Protein AF-A0A2S9GRX4-F1 (afdb_monomer_lite)

Sequence (67 aa):
TEWTAHHRDGAPQLYPEPLRDEIDEVAQRIYTEVNNGVYRCGFAGSQRAYEKAYDRLFTALDWLSDR

Structure (mmCIF, N/CA/C/O backbone):
data_AF-A0A2S9GRX4-F1
#
_entry.id   AF-A0A2S9GRX4-F1
#
loop_
_atom_site.group_PDB
_atom_site.id
_atom_site.type_symbol
_atom_site.label_atom_id
_atom_site.label_alt_id
_atom_site.label_comp_id
_atom_site.label_asym_id
_atom_site.label_entity_id
_atom_site.label_seq_id
_atom_site.pdbx_PDB_ins_code
_atom_site.Cartn_x
_atom_site.Cartn_y
_atom_site.Cartn_z
_atom_site.occupancy
_atom_site.B_iso_or_equiv
_atom_site.auth_seq_id
_atom_site.auth_comp_id
_atom_site.auth_asym_id
_atom_site.auth_atom_id
_atom_site.pdbx_PDB_model_num
ATOM 1 N N . THR A 1 1 ? 10.692 6.385 -20.687 1.00 64.31 1 THR A N 1
ATOM 2 C CA . THR A 1 1 ? 10.295 7.243 -19.547 1.00 64.31 1 THR A CA 1
ATOM 3 C C . THR A 1 1 ? 11.204 8.454 -19.529 1.00 64.31 1 THR A C 1
ATOM 5 O O . THR A 1 1 ? 12.268 8.389 -20.131 1.00 64.31 1 THR A O 1
ATOM 8 N N . GLU A 1 2 ? 10.798 9.564 -18.909 1.00 82.06 2 GLU A N 1
ATOM 9 C CA . GLU A 1 2 ? 11.511 10.860 -18.976 1.00 82.06 2 GLU A CA 1
ATOM 10 C C . GLU A 1 2 ? 13.020 10.779 -18.673 1.00 82.06 2 GLU A C 1
ATOM 12 O O . GLU A 1 2 ? 13.798 11.579 -19.178 1.00 82.06 2 GLU A O 1
ATOM 17 N N . TRP A 1 3 ? 13.446 9.758 -17.924 1.00 86.12 3 TRP A N 1
ATOM 18 C CA . TRP A 1 3 ? 14.820 9.576 -17.453 1.00 86.12 3 TRP A CA 1
ATOM 19 C C . TRP A 1 3 ? 15.599 8.459 -18.153 1.00 86.12 3 TRP A C 1
ATOM 21 O O . TRP A 1 3 ? 16.740 8.195 -17.783 1.00 86.12 3 TRP A O 1
ATOM 31 N N . THR A 1 4 ? 15.028 7.805 -19.173 1.00 85.94 4 THR A N 1
ATOM 32 C CA . THR A 1 4 ? 15.673 6.653 -19.836 1.00 85.94 4 THR A CA 1
ATOM 33 C C . THR A 1 4 ? 17.054 7.001 -20.401 1.00 85.94 4 THR A C 1
ATOM 35 O O . THR A 1 4 ? 17.950 6.165 -20.359 1.00 85.94 4 THR A O 1
ATOM 38 N N . ALA A 1 5 ? 17.261 8.245 -20.845 1.00 90.88 5 ALA A N 1
ATOM 39 C CA . ALA A 1 5 ? 18.552 8.727 -21.343 1.00 90.88 5 ALA A CA 1
ATOM 40 C C . ALA A 1 5 ? 19.674 8.745 -20.282 1.00 90.88 5 ALA A C 1
ATOM 42 O O . ALA A 1 5 ? 20.846 8.823 -20.635 1.00 90.88 5 ALA A O 1
ATOM 43 N N . HIS A 1 6 ? 19.329 8.674 -18.993 1.00 92.25 6 HIS A N 1
ATOM 44 C CA . HIS A 1 6 ? 20.274 8.692 -17.872 1.00 92.25 6 HIS A CA 1
ATOM 45 C C . HIS A 1 6 ? 20.498 7.307 -17.252 1.00 92.25 6 HIS A C 1
ATOM 47 O O . HIS A 1 6 ? 21.188 7.181 -16.240 1.00 92.25 6 HIS A O 1
ATOM 53 N N . HIS A 1 7 ? 19.902 6.258 -17.820 1.00 92.38 7 HIS A N 1
ATOM 54 C CA . HIS A 1 7 ? 20.097 4.902 -17.332 1.00 92.38 7 HIS A CA 1
ATOM 55 C C . HIS A 1 7 ? 21.493 4.400 -17.716 1.00 92.38 7 HIS A C 1
ATOM 57 O O . HIS A 1 7 ? 21.920 4.530 -18.859 1.00 92.38 7 HIS A O 1
ATOM 63 N N . ARG A 1 8 ? 22.195 3.787 -16.760 1.00 94.81 8 ARG A N 1
ATOM 64 C CA . ARG A 1 8 ? 23.418 3.028 -17.052 1.00 94.81 8 ARG A CA 1
ATOM 65 C C . ARG A 1 8 ? 23.099 1.806 -17.917 1.00 94.81 8 ARG A C 1
ATOM 67 O O . ARG A 1 8 ? 22.012 1.235 -17.795 1.00 94.81 8 ARG A O 1
ATOM 74 N N . ASP A 1 9 ? 24.074 1.349 -18.696 1.00 94.19 9 ASP A N 1
ATOM 75 C CA . ASP A 1 9 ? 23.968 0.075 -19.407 1.00 94.19 9 ASP A CA 1
ATOM 76 C C . ASP A 1 9 ? 23.649 -1.064 -18.428 1.00 94.19 9 ASP A C 1
ATOM 78 O O . ASP A 1 9 ? 24.219 -1.162 -17.337 1.00 94.19 9 ASP A O 1
ATOM 82 N N . GLY A 1 10 ? 22.679 -1.901 -18.802 1.00 93.31 10 GLY A N 1
ATOM 83 C CA . GLY A 1 10 ? 22.180 -2.983 -17.952 1.00 93.31 10 GLY A CA 1
ATOM 84 C C . GLY A 1 10 ? 21.265 -2.540 -16.802 1.00 93.31 10 GLY A C 1
ATOM 85 O O . GLY A 1 10 ? 21.001 -3.337 -15.903 1.00 93.31 10 GLY A O 1
ATOM 86 N N . ALA A 1 11 ? 20.773 -1.295 -16.785 1.00 94.50 11 ALA A N 1
ATOM 87 C CA . ALA A 1 11 ? 19.749 -0.890 -15.824 1.00 94.50 11 ALA A CA 1
ATOM 88 C C . ALA A 1 11 ? 18.472 -1.750 -15.965 1.00 94.50 11 ALA A C 1
ATOM 90 O O . ALA A 1 11 ? 18.007 -1.978 -17.086 1.00 94.50 11 ALA A O 1
ATOM 91 N N . PRO A 1 12 ? 17.876 -2.208 -14.848 1.00 94.19 12 PRO A N 1
ATOM 92 C CA . PRO A 1 12 ? 16.652 -2.995 -14.892 1.00 94.19 12 PRO A CA 1
ATOM 93 C C . PRO A 1 12 ? 15.452 -2.135 -15.299 1.00 94.19 12 PRO A C 1
ATOM 95 O O . PRO A 1 12 ? 15.396 -0.933 -15.032 1.00 94.19 12 PRO A O 1
ATOM 98 N N . GLN A 1 13 ? 14.446 -2.777 -15.888 1.00 93.19 13 GLN A N 1
ATOM 99 C CA . GLN A 1 13 ? 13.130 -2.174 -16.065 1.00 93.19 13 GLN A CA 1
ATOM 100 C C . GLN A 1 13 ? 12.327 -2.392 -14.786 1.00 93.19 13 GLN A C 1
ATOM 102 O O . GLN A 1 13 ? 11.901 -3.506 -14.507 1.00 93.19 13 GLN A O 1
ATOM 107 N N . LEU A 1 14 ? 12.132 -1.330 -14.005 1.00 93.69 14 LEU A N 1
ATOM 108 C CA . LEU A 1 14 ? 11.340 -1.389 -12.770 1.00 93.69 14 LEU A CA 1
ATOM 109 C C . LEU A 1 14 ? 9.824 -1.370 -13.030 1.00 93.69 14 LEU A C 1
ATOM 111 O O . LEU A 1 14 ? 9.051 -1.688 -12.137 1.00 93.69 14 LEU A O 1
ATOM 115 N N . TYR A 1 15 ? 9.405 -0.998 -14.245 1.00 94.75 15 TYR A N 1
ATOM 116 C CA . TYR A 1 15 ? 7.998 -0.946 -14.656 1.00 94.75 15 TYR A CA 1
ATOM 117 C C . TYR A 1 15 ? 7.813 -1.378 -16.130 1.00 94.75 15 TYR A C 1
ATOM 119 O O . TYR A 1 15 ? 7.418 -0.572 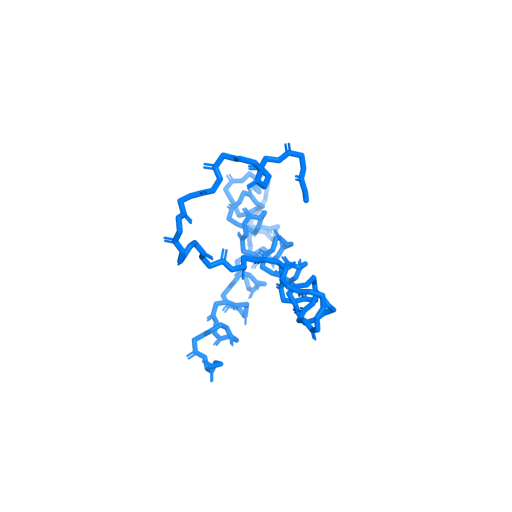-16.990 1.00 94.75 15 TYR A O 1
ATOM 127 N N . PRO A 1 16 ? 8.192 -2.628 -16.469 1.00 95.25 16 PRO A N 1
ATOM 128 C CA . PRO A 1 16 ? 8.124 -3.138 -17.834 1.00 95.25 16 PRO A CA 1
ATOM 129 C C . PRO A 1 16 ? 6.668 -3.376 -18.245 1.00 95.25 16 PRO A C 1
ATOM 131 O O . PRO A 1 16 ? 5.872 -3.863 -17.449 1.00 95.25 16 PRO A O 1
ATOM 134 N N . GLU A 1 17 ? 6.332 -3.061 -19.498 1.00 96.19 17 GLU A N 1
ATOM 135 C CA . GLU A 1 17 ? 4.960 -3.133 -20.031 1.00 96.19 17 GLU A CA 1
ATOM 136 C C . GLU A 1 17 ? 4.234 -4.464 -19.752 1.00 96.19 17 GLU A C 1
ATOM 138 O O . GLU A 1 17 ? 3.109 -4.398 -19.264 1.00 96.19 17 GLU A O 1
ATOM 143 N N . PRO A 1 18 ? 4.858 -5.651 -19.917 1.00 98.00 18 PRO A N 1
ATOM 144 C CA . PRO A 1 18 ? 4.175 -6.925 -19.675 1.00 98.00 18 PRO A CA 1
ATOM 145 C C . PRO A 1 18 ? 3.797 -7.203 -18.213 1.00 98.00 18 PRO A C 1
ATOM 147 O O . PRO A 1 18 ? 3.027 -8.124 -17.973 1.00 98.00 18 PRO A O 1
ATOM 150 N N . LEU A 1 19 ? 4.358 -6.467 -17.245 1.00 98.31 19 LEU A N 1
ATOM 151 C CA . LEU A 1 19 ? 4.110 -6.678 -15.811 1.00 98.31 19 LEU A CA 1
ATOM 152 C C . LEU A 1 19 ? 3.316 -5.539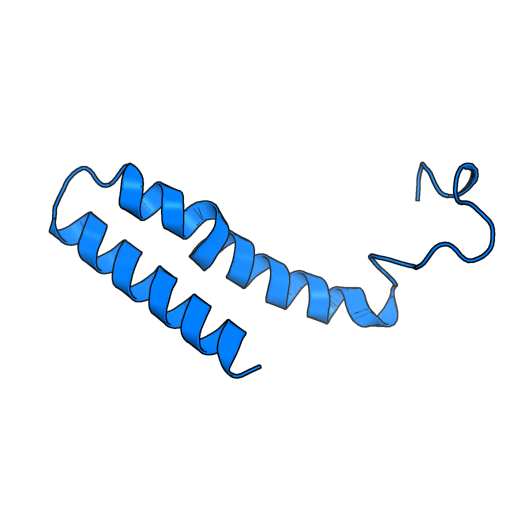 -15.166 1.00 98.31 19 LEU A C 1
ATOM 154 O O . LEU A 1 19 ? 3.077 -5.588 -13.964 1.00 98.31 19 LEU A O 1
ATOM 158 N N . ARG A 1 20 ? 2.934 -4.497 -15.916 1.00 98.00 20 ARG A N 1
ATOM 159 C CA . ARG A 1 20 ? 2.309 -3.300 -15.326 1.00 98.00 20 ARG A CA 1
ATOM 160 C C . ARG A 1 20 ? 1.023 -3.621 -14.585 1.00 98.00 20 ARG A C 1
ATOM 162 O O . ARG A 1 20 ? 0.885 -3.181 -13.453 1.00 98.00 20 ARG A O 1
ATOM 169 N N . ASP A 1 21 ? 0.158 -4.442 -15.172 1.00 98.62 21 ASP A N 1
ATOM 170 C CA . ASP A 1 21 ? -1.120 -4.807 -14.554 1.00 98.62 21 ASP A CA 1
ATOM 171 C C . ASP A 1 21 ? -0.912 -5.523 -13.208 1.00 98.62 21 ASP A C 1
ATOM 173 O O . ASP A 1 21 ? -1.543 -5.172 -12.212 1.00 98.62 21 ASP A O 1
ATOM 177 N N . GLU A 1 22 ? 0.030 -6.471 -13.144 1.00 98.50 22 GLU A N 1
ATOM 178 C CA . GLU A 1 22 ? 0.370 -7.174 -11.900 1.00 98.50 22 GLU A CA 1
ATOM 179 C C . GLU A 1 22 ? 1.005 -6.228 -10.870 1.00 98.50 22 GLU A C 1
ATOM 181 O O . GLU A 1 22 ? 0.654 -6.264 -9.688 1.00 98.50 22 GLU A O 1
ATOM 186 N N . ILE A 1 23 ? 1.928 -5.367 -11.312 1.00 98.62 23 ILE A N 1
ATOM 187 C CA . ILE A 1 23 ? 2.576 -4.374 -10.450 1.00 98.62 23 ILE A CA 1
ATOM 188 C C . ILE A 1 23 ? 1.525 -3.444 -9.848 1.00 98.62 23 ILE A C 1
ATOM 190 O O . ILE A 1 23 ? 1.550 -3.219 -8.640 1.00 98.62 23 ILE A O 1
ATOM 194 N N . ASP A 1 24 ? 0.607 -2.927 -10.659 1.00 98.56 24 ASP A N 1
ATOM 195 C CA . ASP A 1 24 ? -0.396 -1.958 -10.231 1.00 98.56 24 ASP A CA 1
ATOM 196 C C . ASP A 1 24 ? -1.413 -2.592 -9.270 1.00 98.56 24 ASP A C 1
ATOM 198 O O . ASP A 1 24 ? -1.763 -1.982 -8.257 1.00 98.56 24 ASP A O 1
ATOM 202 N N . GLU A 1 25 ? -1.829 -3.840 -9.512 1.00 98.38 25 GLU A N 1
ATOM 203 C CA . GLU A 1 25 ? -2.709 -4.584 -8.603 1.00 98.38 25 GLU A CA 1
ATOM 204 C C . GLU A 1 25 ? -2.054 -4.802 -7.227 1.00 98.38 25 GLU A C 1
ATOM 206 O O . GLU A 1 25 ? -2.628 -4.466 -6.181 1.00 98.38 25 GLU A O 1
ATOM 211 N N . VAL A 1 26 ? -0.824 -5.325 -7.216 1.00 98.50 26 VAL A N 1
ATOM 212 C CA . VAL A 1 26 ? -0.066 -5.586 -5.984 1.00 98.50 26 VAL A CA 1
ATOM 213 C C . VAL A 1 26 ? 0.237 -4.277 -5.253 1.00 98.50 26 VAL A C 1
ATOM 215 O O . VAL A 1 26 ? 0.016 -4.175 -4.040 1.00 98.50 26 VAL A O 1
ATOM 218 N N . ALA A 1 27 ? 0.691 -3.251 -5.976 1.00 98.56 27 ALA A N 1
ATOM 219 C CA . ALA A 1 27 ? 1.017 -1.945 -5.417 1.00 98.56 27 ALA A CA 1
ATOM 220 C C . ALA A 1 27 ? -0.209 -1.271 -4.800 1.00 98.56 27 ALA A C 1
ATOM 222 O O . ALA A 1 27 ? -0.093 -0.691 -3.722 1.00 98.56 27 ALA A O 1
ATOM 223 N N . GLN A 1 28 ? -1.392 -1.391 -5.409 1.00 98.75 28 GLN A N 1
ATOM 224 C CA . GLN A 1 28 ? -2.619 -0.824 -4.854 1.00 98.75 28 GLN A CA 1
ATOM 225 C C . GLN A 1 28 ? -2.964 -1.441 -3.492 1.00 98.75 28 GLN A C 1
ATOM 227 O O . GLN A 1 28 ? -3.309 -0.716 -2.548 1.00 98.75 28 GLN A O 1
ATOM 232 N N . ARG A 1 29 ? -2.838 -2.768 -3.348 1.00 98.56 29 ARG A N 1
ATOM 233 C CA . ARG A 1 29 ? -3.057 -3.446 -2.061 1.00 98.56 29 ARG A CA 1
ATOM 234 C C . ARG A 1 29 ? -2.008 -3.043 -1.026 1.00 98.56 29 ARG A C 1
ATOM 236 O O . ARG A 1 29 ?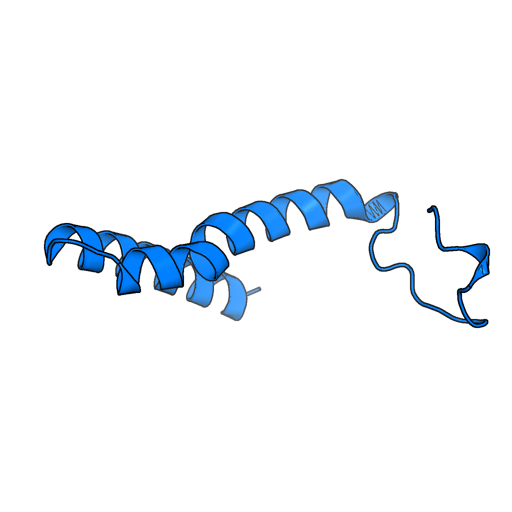 -2.368 -2.722 0.104 1.00 98.56 29 ARG A O 1
ATOM 243 N N . ILE A 1 30 ? -0.730 -3.003 -1.399 1.00 98.81 30 ILE A N 1
ATOM 244 C CA . ILE A 1 30 ? 0.354 -2.583 -0.495 1.00 98.81 30 ILE A CA 1
ATOM 245 C C . ILE A 1 30 ? 0.158 -1.128 -0.054 1.00 98.81 30 ILE A C 1
ATOM 247 O O . ILE A 1 30 ? 0.247 -0.822 1.137 1.00 98.81 30 ILE A O 1
ATOM 251 N N . TYR A 1 31 ? -0.164 -0.232 -0.985 1.00 98.75 31 TYR A N 1
ATOM 252 C CA . TYR A 1 31 ? -0.383 1.180 -0.696 1.00 98.75 31 TYR A CA 1
ATOM 253 C C . TYR A 1 31 ? -1.525 1.368 0.298 1.00 98.75 31 TYR A C 1
ATOM 255 O O . TYR A 1 31 ? -1.374 2.029 1.329 1.00 98.75 31 TYR A O 1
ATOM 263 N N . THR A 1 32 ? -2.676 0.765 0.004 1.00 98.75 32 THR A N 1
ATOM 264 C CA . THR A 1 32 ? -3.866 0.918 0.835 1.00 98.75 32 THR A CA 1
ATOM 265 C C . THR A 1 32 ? -3.707 0.218 2.171 1.00 98.75 32 THR A C 1
ATOM 267 O O . THR A 1 32 ? -3.957 0.858 3.187 1.00 98.75 32 THR A O 1
ATOM 270 N N . GLU A 1 33 ? -3.281 -1.041 2.219 1.00 98.81 33 GLU A N 1
ATOM 271 C CA . GLU A 1 33 ? -3.322 -1.860 3.435 1.00 98.81 33 GLU A CA 1
ATOM 272 C C . GLU A 1 33 ? -2.057 -1.791 4.287 1.00 98.81 33 GLU A C 1
ATOM 274 O O . GLU A 1 33 ? -2.157 -1.948 5.500 1.00 98.81 33 GLU A O 1
ATOM 279 N N . VAL A 1 34 ? -0.899 -1.485 3.697 1.00 98.81 34 VAL A N 1
ATOM 280 C CA . VAL A 1 34 ? 0.386 -1.447 4.411 1.00 98.81 34 VAL A CA 1
ATOM 281 C C . VAL A 1 34 ? 0.903 -0.021 4.540 1.00 98.81 34 VAL A C 1
ATOM 283 O O . VAL A 1 34 ? 0.960 0.499 5.655 1.00 98.81 34 VAL A O 1
ATOM 286 N N . ASN A 1 35 ? 1.221 0.653 3.427 1.00 98.75 35 ASN A N 1
ATOM 287 C CA . ASN A 1 35 ? 1.846 1.981 3.476 1.00 98.75 35 ASN A CA 1
ATOM 288 C C . ASN A 1 35 ? 0.945 3.007 4.169 1.00 98.75 35 ASN A C 1
ATOM 290 O O . ASN A 1 35 ? 1.400 3.698 5.071 1.00 98.75 35 ASN A O 1
ATOM 294 N N . ASN A 1 36 ? -0.342 3.060 3.813 1.00 98.62 36 ASN A N 1
ATOM 295 C CA . ASN A 1 36 ? -1.329 3.860 4.542 1.00 98.62 36 ASN A CA 1
ATOM 296 C C . ASN A 1 36 ? -1.877 3.145 5.782 1.00 98.62 36 ASN A C 1
ATOM 298 O O . ASN A 1 36 ? -2.386 3.806 6.687 1.00 98.62 36 ASN A O 1
ATOM 302 N N . GLY A 1 37 ? -1.809 1.812 5.838 1.00 98.81 37 GLY A N 1
ATOM 303 C CA . GLY A 1 37 ? -2.297 1.026 6.972 1.00 98.81 37 GLY A CA 1
ATOM 304 C C . GLY A 1 37 ? -1.631 1.413 8.284 1.00 98.81 37 GLY A C 1
ATOM 305 O O . GLY A 1 37 ? -2.326 1.695 9.259 1.00 98.81 37 GLY A O 1
ATOM 306 N N . VAL A 1 38 ? -0.302 1.543 8.283 1.00 98.81 38 VAL A N 1
ATOM 307 C CA . VAL A 1 38 ? 0.456 1.953 9.477 1.00 98.81 38 VAL A CA 1
ATOM 308 C C . VAL A 1 38 ? 0.054 3.344 9.977 1.00 98.81 38 VAL A C 1
ATOM 310 O O . VAL A 1 38 ? -0.106 3.536 11.182 1.00 98.81 38 VAL A O 1
ATOM 313 N N . TYR A 1 39 ? -0.208 4.297 9.074 1.00 98.75 39 TYR A N 1
ATOM 314 C CA . 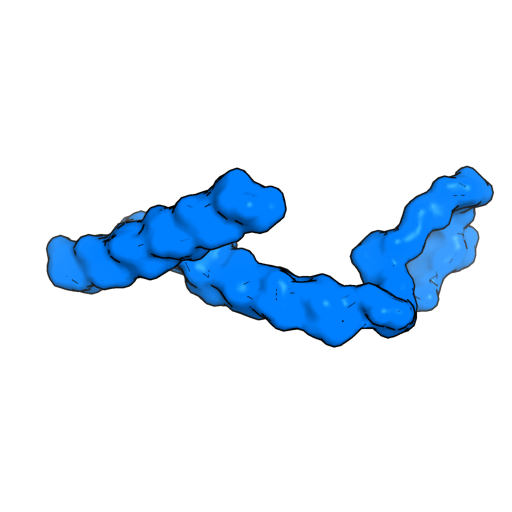TYR A 1 39 ? -0.711 5.624 9.446 1.00 98.75 39 TYR A CA 1
ATOM 315 C C . TYR A 1 39 ? -2.136 5.565 9.990 1.00 98.75 39 TYR A C 1
ATOM 317 O O . TYR A 1 39 ? -2.444 6.255 10.958 1.00 98.75 39 TYR A O 1
ATOM 325 N N . ARG A 1 40 ? -3.011 4.727 9.418 1.00 98.75 40 ARG A N 1
ATOM 326 C CA . ARG A 1 40 ? -4.368 4.534 9.953 1.00 98.75 40 ARG A CA 1
ATOM 327 C C . ARG A 1 40 ? -4.353 3.964 11.367 1.00 98.75 40 ARG A C 1
ATOM 329 O O . ARG A 1 40 ? -5.186 4.377 12.164 1.00 98.75 40 ARG A O 1
ATOM 336 N N . CYS A 1 41 ? -3.419 3.067 11.681 1.00 98.81 41 CYS A N 1
ATOM 337 C CA . CYS A 1 41 ? -3.202 2.611 13.052 1.00 98.81 41 CYS A CA 1
ATOM 338 C C . CYS A 1 41 ? -2.703 3.763 13.936 1.00 98.81 41 CYS A C 1
ATOM 340 O O . CYS A 1 41 ? -3.307 4.057 14.962 1.00 98.81 41 CYS A O 1
ATOM 342 N N . GLY A 1 42 ? -1.627 4.441 13.522 1.00 98.50 42 GLY A N 1
ATOM 343 C CA . GLY A 1 42 ? -0.964 5.473 14.326 1.00 98.50 42 GLY A CA 1
ATOM 344 C C . GLY A 1 42 ? -1.806 6.728 14.581 1.00 98.50 42 GLY A C 1
ATOM 345 O O . GLY A 1 42 ? -1.671 7.352 15.628 1.00 98.50 42 GLY A O 1
ATOM 346 N N . PHE A 1 43 ? -2.697 7.082 13.656 1.00 98.75 43 PHE A N 1
ATOM 347 C CA . PHE A 1 43 ? -3.587 8.243 13.766 1.00 98.75 43 PHE A CA 1
ATOM 348 C C . PHE A 1 43 ? -5.030 7.878 14.128 1.00 98.75 43 PHE A C 1
ATOM 350 O O . PHE A 1 43 ? -5.932 8.711 14.008 1.00 98.75 43 PHE A O 1
ATOM 357 N N . ALA A 1 44 ? -5.283 6.645 14.566 1.00 98.69 44 ALA A N 1
ATOM 358 C CA . ALA A 1 44 ? -6.612 6.241 14.993 1.00 98.69 44 ALA A CA 1
ATOM 359 C C . ALA A 1 44 ? -7.080 7.062 16.209 1.00 98.69 44 ALA A C 1
ATOM 361 O O . ALA A 1 44 ? -6.492 7.009 17.284 1.00 98.69 44 ALA A O 1
ATOM 362 N N . GLY A 1 45 ? -8.202 7.773 16.062 1.00 98.50 45 GLY A N 1
ATOM 363 C CA . GLY A 1 45 ? -8.821 8.541 17.153 1.00 98.50 45 GLY A CA 1
ATOM 364 C C . GLY A 1 45 ? -9.650 7.706 18.138 1.00 98.50 45 GLY A C 1
ATOM 365 O O . GLY A 1 45 ? -10.315 8.264 19.005 1.00 98.50 45 GLY A O 1
ATOM 366 N N . SER A 1 46 ? -9.687 6.378 17.979 1.00 98.81 46 SER A N 1
ATOM 367 C CA . SER A 1 46 ? -10.396 5.466 18.885 1.00 98.81 46 SER A CA 1
ATOM 368 C C . SER A 1 46 ? -9.835 4.047 18.810 1.00 98.81 46 SER A C 1
ATOM 370 O O . SER A 1 46 ? -9.325 3.636 17.766 1.00 98.81 46 SER A O 1
ATOM 372 N N . GLN A 1 47 ? -10.025 3.275 19.884 1.00 98.81 47 GLN A N 1
ATOM 373 C CA . GLN A 1 47 ? -9.622 1.867 19.965 1.00 98.81 47 GLN A CA 1
ATOM 374 C C . GLN A 1 47 ? -10.213 1.030 18.821 1.00 98.81 47 GLN A C 1
ATOM 376 O O . GLN A 1 47 ? -9.493 0.327 18.124 1.00 98.81 47 GLN A O 1
ATOM 381 N N . ARG A 1 48 ? -11.513 1.189 18.544 1.00 98.69 48 ARG A N 1
ATOM 382 C CA . ARG A 1 48 ? -12.193 0.460 17.464 1.00 98.69 48 ARG A CA 1
ATOM 383 C C . ARG A 1 48 ? -11.620 0.780 16.078 1.00 98.69 48 ARG A C 1
ATOM 385 O O . ARG A 1 48 ? -11.574 -0.090 15.211 1.00 98.69 48 ARG A O 1
ATOM 392 N N . ALA A 1 49 ? -11.232 2.035 15.838 1.00 98.69 49 ALA A N 1
ATOM 393 C CA . ALA A 1 49 ? -10.609 2.426 14.574 1.00 98.69 49 ALA A CA 1
ATOM 394 C C . ALA A 1 49 ? -9.199 1.838 14.441 1.00 98.69 49 ALA A C 1
ATOM 396 O O . ALA A 1 49 ? -8.847 1.362 13.362 1.00 98.69 49 ALA A O 1
ATOM 397 N N . TYR A 1 50 ? -8.439 1.833 15.540 1.00 98.88 50 TYR A N 1
ATOM 398 C CA . TYR A 1 50 ? -7.126 1.201 15.615 1.00 98.88 50 TYR A CA 1
ATOM 399 C C . TYR A 1 50 ? -7.221 -0.300 15.331 1.00 98.88 50 TYR A C 1
ATOM 401 O O . TYR A 1 50 ? -6.560 -0.767 14.414 1.00 98.88 50 TYR A O 1
ATOM 409 N N . GLU A 1 51 ? -8.091 -1.033 16.031 1.00 98.88 51 GLU A N 1
ATOM 410 C CA . GLU A 1 51 ? -8.259 -2.487 15.871 1.00 98.88 51 GLU A CA 1
ATOM 411 C C . GLU A 1 51 ? -8.600 -2.857 14.425 1.00 98.88 51 GLU A C 1
ATOM 413 O O . GLU A 1 51 ? -7.931 -3.684 13.815 1.00 98.88 51 GLU A O 1
ATOM 418 N N . LYS A 1 52 ? -9.550 -2.145 13.804 1.00 98.81 52 LYS A N 1
ATOM 419 C CA . LYS A 1 52 ? -9.896 -2.379 12.394 1.00 98.81 52 LYS A CA 1
ATOM 420 C C . LYS A 1 52 ? -8.725 -2.107 11.440 1.00 98.81 52 LYS A C 1
ATOM 422 O O . LYS A 1 52 ? -8.611 -2.762 10.403 1.00 98.81 52 LYS A O 1
ATOM 427 N N . ALA A 1 53 ? -7.913 -1.087 11.715 1.00 98.81 53 ALA A N 1
ATOM 428 C CA . ALA A 1 53 ? -6.742 -0.782 10.898 1.00 98.81 53 ALA A CA 1
ATOM 429 C C . ALA A 1 53 ? -5.635 -1.827 11.102 1.00 98.81 53 ALA A C 1
ATOM 431 O O . ALA A 1 53 ? -5.032 -2.258 10.120 1.00 98.81 53 ALA A O 1
ATOM 432 N N . TYR A 1 54 ? -5.436 -2.262 12.346 1.00 98.88 54 TYR A N 1
ATOM 433 C CA . TYR A 1 54 ? -4.494 -3.299 12.743 1.00 98.88 54 TYR A CA 1
ATOM 434 C C . TYR A 1 54 ? -4.811 -4.623 12.044 1.00 98.88 54 TYR A C 1
ATOM 436 O O . TYR A 1 54 ? -3.944 -5.161 11.359 1.00 98.88 54 TYR A O 1
ATOM 444 N N . ASP A 1 55 ? -6.061 -5.089 12.108 1.00 98.88 55 ASP A N 1
ATOM 445 C CA . ASP A 1 55 ? -6.473 -6.353 11.484 1.00 98.88 55 ASP A CA 1
ATOM 446 C C . ASP A 1 55 ? -6.203 -6.352 9.974 1.00 98.88 55 ASP A C 1
ATOM 448 O O . ASP A 1 55 ? -5.664 -7.311 9.422 1.00 98.88 55 ASP A O 1
ATOM 452 N N . ARG A 1 56 ? -6.525 -5.243 9.294 1.00 98.81 56 ARG A N 1
ATOM 453 C CA . ARG A 1 56 ? -6.266 -5.078 7.854 1.00 98.81 56 ARG A CA 1
ATOM 454 C C . ARG A 1 56 ? -4.778 -5.091 7.523 1.00 98.81 56 ARG A C 1
ATOM 456 O O . ARG A 1 56 ? -4.386 -5.730 6.549 1.00 98.81 56 ARG A O 1
ATOM 463 N N . LEU A 1 57 ? -3.971 -4.391 8.320 1.00 98.88 57 LEU A N 1
ATOM 464 C CA . LEU A 1 57 ? -2.525 -4.331 8.140 1.00 98.88 57 LEU A CA 1
ATOM 465 C C . LEU A 1 57 ? -1.913 -5.727 8.255 1.00 98.88 57 LEU A C 1
ATOM 467 O O . LEU A 1 57 ? -1.211 -6.154 7.343 1.00 98.88 57 LEU A O 1
ATOM 471 N N . PHE A 1 58 ? -2.210 -6.451 9.333 1.00 98.81 58 PHE A N 1
ATOM 472 C CA . PHE A 1 58 ? -1.631 -7.776 9.548 1.00 98.81 58 PHE A CA 1
ATOM 473 C C . PHE A 1 58 ? -2.162 -8.811 8.553 1.00 98.81 58 PHE A C 1
ATOM 475 O O . PHE A 1 58 ? -1.366 -9.561 8.005 1.00 98.81 58 PHE A O 1
ATOM 482 N N . THR A 1 59 ? -3.438 -8.740 8.158 1.00 98.88 59 THR A N 1
ATOM 483 C CA . THR A 1 59 ? -3.966 -9.566 7.053 1.00 98.88 59 THR A CA 1
ATOM 484 C C . THR A 1 59 ? -3.201 -9.338 5.740 1.00 98.88 59 THR A C 1
ATOM 486 O O . THR A 1 59 ? -2.994 -10.262 4.953 1.00 98.88 59 THR A O 1
ATOM 489 N N . ALA A 1 60 ? -2.794 -8.097 5.452 1.00 98.75 60 ALA A N 1
ATOM 490 C CA . ALA A 1 60 ? -2.003 -7.797 4.262 1.00 98.75 60 ALA A CA 1
ATOM 491 C C . ALA A 1 60 ? -0.539 -8.239 4.395 1.00 98.75 60 ALA A C 1
ATOM 493 O O . ALA A 1 60 ? 0.039 -8.669 3.400 1.00 98.75 60 ALA A O 1
ATOM 494 N N . LEU A 1 61 ? 0.047 -8.160 5.592 1.00 98.81 61 LEU A N 1
ATOM 495 C CA . LEU A 1 61 ? 1.402 -8.651 5.863 1.00 98.81 61 LEU A CA 1
ATOM 496 C C . LEU A 1 61 ? 1.489 -10.180 5.785 1.00 98.81 61 LEU A C 1
ATOM 498 O O . LEU A 1 61 ? 2.458 -10.691 5.227 1.00 98.81 61 LEU A O 1
ATOM 502 N N . ASP A 1 62 ? 0.471 -10.895 6.261 1.00 98.81 62 ASP A N 1
ATOM 503 C CA . ASP A 1 62 ? 0.380 -12.351 6.121 1.00 98.81 62 ASP A CA 1
ATOM 504 C C . ASP A 1 62 ? 0.310 -12.733 4.639 1.00 98.81 62 ASP A C 1
ATOM 506 O O . ASP A 1 62 ? 1.119 -13.518 4.155 1.00 98.81 62 ASP A O 1
ATOM 510 N N . TRP A 1 63 ? -0.561 -12.068 3.870 1.00 98.62 63 TRP A N 1
ATOM 511 C CA . TRP A 1 63 ? -0.630 -12.269 2.420 1.00 98.62 63 TRP A CA 1
ATOM 512 C C . TRP A 1 63 ? 0.697 -11.987 1.697 1.00 98.62 63 TRP A C 1
ATOM 514 O O . TRP A 1 63 ? 1.030 -12.695 0.752 1.00 98.62 63 TRP A O 1
ATOM 524 N N . LEU A 1 64 ? 1.445 -10.959 2.115 1.00 98.38 64 LEU A N 1
ATOM 525 C CA . LEU A 1 64 ? 2.772 -10.676 1.560 1.00 98.38 64 LEU A CA 1
ATOM 526 C C . LEU A 1 64 ? 3.797 -11.756 1.919 1.00 98.38 64 LEU A C 1
ATOM 528 O O . LEU A 1 64 ? 4.704 -11.994 1.132 1.00 98.38 64 LEU A O 1
ATOM 532 N N . SER A 1 65 ? 3.676 -12.361 3.100 1.00 98.19 65 SER A N 1
ATOM 533 C CA . SER A 1 65 ? 4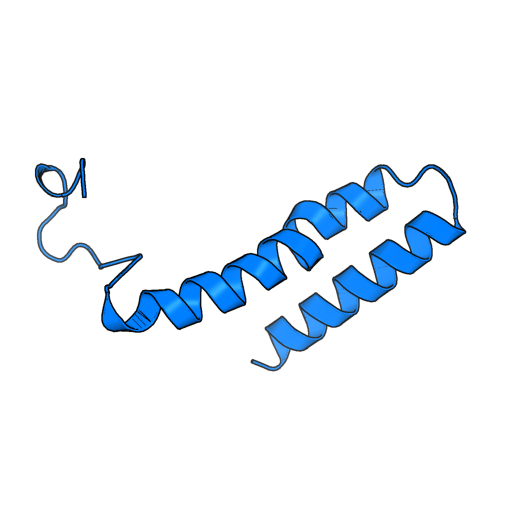.621 -13.364 3.601 1.00 98.19 65 SER A CA 1
ATOM 534 C C . SER A 1 65 ? 4.417 -14.735 2.958 1.00 98.19 65 SER A C 1
ATOM 536 O O . SER A 1 65 ? 5.385 -15.472 2.790 1.00 98.19 65 SER A O 1
ATOM 538 N N . ASP A 1 66 ? 3.176 -15.063 2.593 1.00 97.94 66 ASP A N 1
ATOM 539 C CA . ASP A 1 66 ? 2.826 -16.323 1.927 1.00 97.94 66 ASP A CA 1
ATOM 540 C C . ASP A 1 66 ? 3.106 -16.319 0.415 1.00 97.94 66 ASP A C 1
ATOM 542 O O . ASP A 1 66 ? 3.125 -17.385 -0.207 1.00 97.94 66 ASP A O 1
ATOM 546 N N . ARG A 1 67 ? 3.253 -15.135 -0.190 1.00 93.38 67 ARG A N 1
ATOM 547 C CA . ARG A 1 67 ? 3.433 -14.968 -1.637 1.00 93.38 67 ARG A CA 1
ATOM 548 C C . ARG A 1 67 ? 4.837 -15.342 -2.114 1.00 93.38 67 ARG A C 1
ATOM 550 O O . ARG A 1 67 ? 5.827 -14.972 -1.449 1.00 93.38 67 ARG A O 1
#

pLDDT: mean 96.5, std 5.21, range [64.31, 98.88]

Secondary structure (DSSP, 8-state):
-TTGGGPPTT---SS-GGGHHHHHHHHHHHIIIIIHHHHHHHT-SSHHHHHHHHHHHHHHHHHHHH-

Radius of gyration: 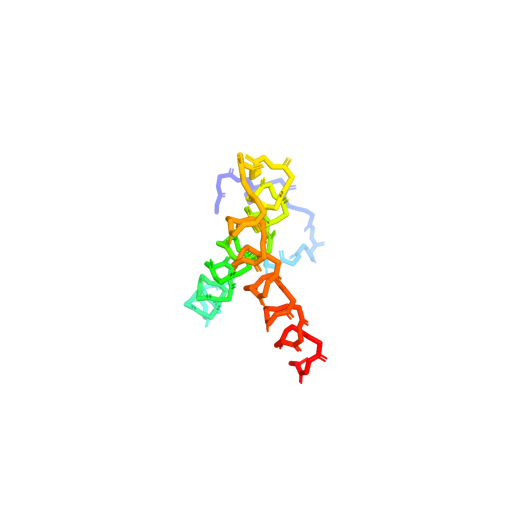16.84 Å; chains: 1; bounding box: 36×27×41 Å

Foldseek 3Di:
DVCPVVDDPPRDDPCDPVCNVVCVVLVVLCVVLAVVLVVQLVPPPDPVSNVVSVVSNVVSVVVVVVD